Protein AF-A0A847UK80-F1 (afdb_monomer_lite)

Secondary structure (DSSP, 8-state):
-----------------S---S--HHHHHHHHH--TT-EEEEEEEEEES-TTSPPPSEEEEEEEEEETTEEEEEEE-SSSEEEEE---TTS-EEEEEEEE-TT--EEEEEEEEEEEEEESSS---SPBPTTT-PBP--HHHHHHHHH-PPP---

Sequence (154 aa):
MSQKHAGKDLATDRDDPEGSTATEYDSKITMLRAERHDEITIDRVVTVVDPTQKIPDSLHVQQRNSTYFGPKLKLTDGLSDYMITAPGPDSELLLWTAETDADGFRNGWQKLAEVTTSFSDQQPQYDLCPYCGDPLRTLEHERKAAVGQCSDDD

Radius of gyration: 20.88 Å; chains: 1; bounding box: 64×58×44 Å

Foldseek 3Di:
DDDDDDDDDDPPPPPPPDPDLFADVQQVLCQQEDFAQFKKAFPDFPWFPDPVDDDDGIWGFHDWDQDPQGIKTWTDPVPFIKIWDDRDRSFAIWIWTFDADPVRDGPDIDTGTGTGMHTPDDRDPADADPPPRHGDPDPVVVVDSVVDDDPPDD

Structure (mmCIF, N/CA/C/O backbone):
data_AF-A0A847UK80-F1
#
_entry.id   AF-A0A847UK80-F1
#
loop_
_atom_site.group_PDB
_atom_site.id
_atom_site.type_symbol
_atom_site.label_atom_id
_atom_site.label_alt_id
_atom_site.label_comp_id
_atom_site.label_asym_id
_atom_site.label_entity_id
_atom_site.label_seq_id
_atom_site.pdbx_PDB_ins_code
_atom_site.Cartn_x
_atom_site.Cartn_y
_atom_site.Cartn_z
_atom_site.occupancy
_atom_site.B_iso_or_equiv
_atom_site.auth_seq_id
_atom_site.auth_comp_id
_atom_site.auth_asym_id
_atom_site.auth_atom_id
_atom_site.pdbx_PDB_model_num
ATOM 1 N N . MET A 1 1 ? 49.167 -42.057 -23.421 1.00 40.25 1 MET A N 1
ATOM 2 C CA . MET A 1 1 ? 49.004 -41.418 -22.100 1.00 40.25 1 MET A CA 1
ATOM 3 C C . MET A 1 1 ? 47.518 -41.384 -21.795 1.00 40.25 1 MET A C 1
ATOM 5 O O . MET A 1 1 ? 46.773 -40.764 -22.540 1.00 40.25 1 MET A O 1
ATOM 9 N N . SER A 1 2 ? 47.105 -42.176 -20.805 1.00 35.78 2 SER A N 1
ATOM 10 C CA . SER A 1 2 ? 45.715 -42.401 -20.401 1.00 35.78 2 SER A CA 1
ATOM 11 C C . SER A 1 2 ? 45.089 -41.199 -19.699 1.00 35.78 2 SER A C 1
ATOM 13 O O . SER A 1 2 ? 45.747 -40.550 -18.895 1.00 35.78 2 SER A O 1
ATOM 15 N N . GLN A 1 3 ? 43.797 -41.017 -19.994 1.00 39.78 3 GLN A N 1
ATOM 16 C CA . GLN A 1 3 ? 42.691 -40.581 -19.131 1.00 39.78 3 GLN A CA 1
ATOM 17 C C . GLN A 1 3 ? 42.914 -39.396 -18.177 1.00 39.78 3 GLN A C 1
ATOM 19 O O . GLN A 1 3 ? 43.625 -39.495 -17.180 1.00 39.78 3 GLN A O 1
ATOM 24 N N . LYS A 1 4 ? 42.111 -38.340 -18.365 1.00 39.88 4 LYS A N 1
ATOM 25 C CA . LYS A 1 4 ? 4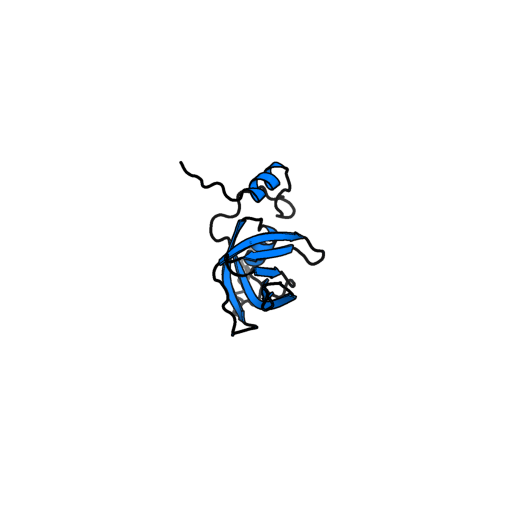1.530 -37.610 -17.232 1.00 39.88 4 LYS A CA 1
ATOM 26 C C . LYS A 1 4 ? 40.018 -37.495 -17.398 1.00 39.88 4 LYS A C 1
ATOM 28 O O . LYS A 1 4 ? 39.506 -37.241 -18.481 1.00 39.88 4 LYS A O 1
ATOM 33 N N . HIS A 1 5 ? 39.371 -37.818 -16.290 1.00 38.03 5 HIS A N 1
ATOM 34 C CA . HIS A 1 5 ? 37.985 -38.197 -16.101 1.00 38.03 5 HIS A CA 1
ATOM 35 C C . HIS A 1 5 ? 36.969 -37.078 -16.337 1.00 38.03 5 HIS A C 1
ATOM 37 O O . HIS A 1 5 ? 37.193 -35.926 -15.980 1.00 38.03 5 HIS A O 1
ATOM 43 N N . ALA A 1 6 ? 35.809 -37.499 -16.841 1.00 40.97 6 ALA A N 1
ATOM 44 C CA . ALA A 1 6 ? 34.525 -36.875 -16.577 1.00 40.97 6 ALA A CA 1
ATOM 45 C C . ALA A 1 6 ? 34.122 -37.061 -15.098 1.00 40.97 6 ALA A C 1
ATOM 47 O O . ALA A 1 6 ? 34.247 -38.158 -14.555 1.00 40.97 6 ALA A O 1
ATOM 48 N N . GLY A 1 7 ? 33.588 -36.005 -14.493 1.00 35.34 7 GLY A N 1
ATOM 49 C CA . GLY A 1 7 ? 32.769 -35.999 -13.274 1.00 35.34 7 GLY A CA 1
ATOM 50 C C . GLY A 1 7 ? 31.939 -34.717 -13.358 1.00 35.34 7 GLY A C 1
ATOM 51 O O . GLY A 1 7 ? 32.519 -33.640 -13.344 1.00 35.34 7 GLY A O 1
ATOM 52 N N . LYS A 1 8 ? 30.686 -34.732 -13.820 1.00 35.88 8 LYS A N 1
ATOM 53 C CA . LYS A 1 8 ? 29.458 -35.250 -13.196 1.00 35.88 8 LYS A CA 1
ATOM 54 C C . LYS A 1 8 ? 29.204 -34.680 -11.795 1.00 35.88 8 LYS A C 1
ATOM 56 O O . LYS A 1 8 ? 29.938 -34.983 -10.865 1.00 35.88 8 LYS A O 1
ATOM 61 N N . ASP A 1 9 ? 28.123 -33.905 -11.746 1.00 41.56 9 ASP A N 1
ATOM 62 C CA . ASP A 1 9 ? 27.167 -33.725 -10.655 1.00 41.56 9 ASP A CA 1
ATOM 63 C C . ASP A 1 9 ? 27.696 -33.214 -9.311 1.00 41.56 9 ASP A C 1
ATOM 65 O O . ASP A 1 9 ? 28.180 -33.970 -8.479 1.00 41.56 9 ASP A O 1
ATOM 69 N N . LEU A 1 10 ? 27.471 -31.920 -9.074 1.00 40.09 10 LEU A N 1
ATOM 70 C CA . LEU A 1 10 ? 27.094 -31.373 -7.767 1.00 40.09 10 LEU A CA 1
ATOM 71 C C . LEU A 1 10 ? 26.268 -30.100 -8.005 1.00 40.09 10 LEU A C 1
ATOM 73 O O . LEU A 1 10 ? 26.667 -28.984 -7.684 1.00 40.09 10 LEU A O 1
ATOM 77 N N . ALA A 1 11 ? 25.099 -30.280 -8.627 1.00 40.94 11 ALA A N 1
ATOM 78 C CA . ALA A 1 11 ? 23.965 -29.431 -8.304 1.00 40.94 11 ALA A CA 1
ATOM 79 C C . ALA A 1 11 ? 23.541 -29.855 -6.897 1.00 40.94 11 ALA A C 1
ATOM 81 O O . ALA A 1 11 ? 22.863 -30.865 -6.719 1.00 40.94 11 ALA A O 1
ATOM 82 N N . THR A 1 12 ? 24.062 -29.165 -5.888 1.00 40.41 12 THR A N 1
ATOM 83 C CA . THR A 1 12 ? 23.566 -29.321 -4.527 1.00 40.41 12 THR A CA 1
ATOM 84 C C . THR A 1 12 ? 22.235 -28.588 -4.480 1.00 40.41 12 THR A C 1
ATOM 86 O O . THR A 1 12 ? 22.191 -27.384 -4.240 1.00 40.41 12 THR A O 1
ATOM 89 N N . ASP A 1 13 ? 21.176 -29.331 -4.790 1.00 42.00 13 ASP A N 1
ATOM 90 C CA . ASP A 1 13 ? 19.817 -29.039 -4.356 1.00 42.00 13 ASP A CA 1
ATOM 91 C C . ASP A 1 13 ? 19.884 -28.912 -2.829 1.00 42.00 13 ASP A C 1
ATOM 93 O O . ASP A 1 13 ? 20.031 -29.899 -2.103 1.00 42.00 13 ASP A O 1
ATOM 97 N N . ARG A 1 14 ? 19.952 -27.674 -2.338 1.00 44.66 14 ARG A N 1
ATOM 98 C CA . ARG A 1 14 ? 19.714 -27.395 -0.927 1.00 44.66 14 ARG A CA 1
ATOM 99 C C . ARG A 1 14 ? 18.213 -27.227 -0.798 1.00 44.66 14 ARG A C 1
ATOM 101 O O . ARG A 1 14 ? 17.701 -26.118 -0.879 1.00 44.66 14 ARG A O 1
ATOM 108 N N . ASP A 1 15 ? 17.542 -28.357 -0.611 1.00 42.25 15 ASP A N 1
ATOM 109 C CA . ASP A 1 15 ? 16.337 -28.403 0.206 1.00 42.25 15 ASP A CA 1
ATOM 110 C C . ASP A 1 15 ? 16.716 -27.808 1.571 1.00 42.25 15 ASP A C 1
ATOM 112 O O . ASP A 1 15 ? 17.313 -28.492 2.404 1.00 42.25 15 ASP A O 1
ATOM 116 N N . ASP A 1 16 ? 16.461 -26.515 1.773 1.00 40.84 16 ASP A N 1
ATOM 117 C CA . ASP A 1 16 ? 16.450 -25.902 3.101 1.00 40.84 16 ASP A CA 1
ATOM 118 C C . ASP A 1 16 ? 15.039 -26.136 3.684 1.00 40.84 16 ASP A C 1
ATOM 120 O O . ASP A 1 16 ? 14.070 -25.545 3.200 1.00 40.84 16 ASP A O 1
ATOM 124 N N . PRO A 1 17 ? 14.866 -26.996 4.707 1.00 52.16 17 PRO A N 1
ATOM 125 C CA . PRO A 1 17 ? 13.588 -27.195 5.363 1.00 52.16 17 PRO A CA 1
ATOM 126 C C . PRO A 1 17 ? 13.547 -26.321 6.619 1.00 52.16 17 PRO A C 1
ATOM 128 O O . PRO A 1 17 ? 13.591 -26.827 7.736 1.00 52.16 17 PRO A O 1
ATOM 131 N N . GLU A 1 18 ? 13.478 -25.004 6.453 1.00 39.50 18 GLU A N 1
ATOM 132 C CA . GLU A 1 18 ? 13.172 -24.073 7.542 1.00 39.50 18 GLU A CA 1
ATOM 133 C C . GLU A 1 18 ? 12.248 -22.990 6.989 1.00 39.50 18 GLU A C 1
ATOM 135 O O . GLU A 1 18 ? 12.563 -22.348 5.990 1.00 39.50 18 GLU A O 1
ATOM 140 N N . GLY A 1 19 ? 11.063 -22.849 7.595 1.00 46.56 19 GLY A N 1
ATOM 141 C CA . GLY A 1 19 ? 10.017 -21.934 7.141 1.00 46.56 19 GLY A CA 1
ATOM 142 C C . GLY A 1 19 ? 10.589 -20.548 6.870 1.00 46.56 19 GLY A C 1
ATOM 143 O O . GLY A 1 19 ? 11.096 -19.897 7.784 1.00 46.56 19 GLY A O 1
ATOM 144 N N . SER A 1 20 ? 10.550 -20.129 5.604 1.00 38.97 20 SER A N 1
ATOM 145 C CA . SER A 1 20 ? 11.223 -18.918 5.164 1.00 38.97 20 SER A CA 1
ATOM 146 C C . SER A 1 20 ? 10.585 -17.702 5.831 1.00 38.97 20 SER A C 1
ATOM 148 O O . SER A 1 20 ? 9.510 -17.254 5.447 1.00 38.97 20 SER A O 1
ATOM 150 N N . THR A 1 21 ? 11.281 -17.127 6.806 1.00 45.72 21 THR A N 1
ATOM 151 C CA . THR A 1 21 ? 11.086 -15.735 7.234 1.00 45.72 21 THR A CA 1
ATOM 152 C C . THR A 1 21 ? 11.696 -14.748 6.231 1.00 45.72 21 THR A C 1
ATOM 154 O O . THR A 1 21 ? 11.737 -13.547 6.485 1.00 45.72 21 THR A O 1
ATOM 157 N N . ALA A 1 22 ? 12.203 -15.244 5.095 1.00 50.59 22 ALA A N 1
ATOM 158 C CA . ALA A 1 22 ? 12.663 -14.419 3.995 1.00 50.59 22 ALA A CA 1
ATOM 159 C C . ALA A 1 22 ? 11.468 -13.654 3.431 1.00 50.59 22 ALA A C 1
ATOM 161 O O . ALA A 1 22 ? 10.499 -14.268 2.990 1.00 50.59 22 ALA A O 1
ATOM 162 N N . THR A 1 23 ? 11.558 -12.325 3.454 1.00 56.09 23 THR A N 1
ATOM 163 C CA . THR A 1 23 ? 10.537 -11.468 2.868 1.00 56.09 23 THR A CA 1
ATOM 164 C C . THR A 1 23 ? 10.222 -11.905 1.446 1.00 56.09 23 THR A C 1
ATOM 166 O O . THR A 1 23 ? 11.136 -12.002 0.620 1.00 56.09 23 THR A O 1
ATOM 169 N N . GLU A 1 24 ? 8.944 -12.091 1.139 1.00 61.19 24 GLU A N 1
ATOM 170 C CA . GLU A 1 24 ? 8.510 -12.351 -0.227 1.00 61.19 24 GLU A CA 1
ATOM 171 C C . GLU A 1 24 ? 8.860 -11.141 -1.110 1.00 61.19 24 GLU A C 1
ATOM 173 O O . GLU A 1 24 ? 8.323 -10.038 -0.972 1.00 61.19 24 GLU A O 1
ATOM 178 N N . TYR A 1 25 ? 9.825 -11.339 -2.013 1.00 61.91 25 TYR A N 1
ATOM 179 C CA . TYR A 1 25 ? 10.341 -10.308 -2.920 1.00 61.91 25 TYR A CA 1
ATOM 180 C C . TYR A 1 25 ? 9.216 -9.615 -3.708 1.00 61.91 25 TYR A C 1
ATOM 182 O O . TYR A 1 25 ? 9.269 -8.403 -3.936 1.00 61.91 25 TYR A O 1
ATOM 190 N N . ASP A 1 26 ? 8.158 -10.365 -4.018 1.00 68.19 26 ASP A N 1
ATOM 191 C CA . ASP A 1 26 ? 6.967 -9.897 -4.724 1.00 68.19 26 ASP A CA 1
ATOM 192 C C . ASP A 1 26 ? 6.195 -8.825 -3.937 1.00 68.19 26 ASP A C 1
ATOM 194 O O . ASP A 1 26 ? 5.755 -7.835 -4.521 1.00 68.19 26 ASP A O 1
ATOM 198 N N . SER A 1 27 ? 6.155 -8.911 -2.603 1.00 76.00 27 SER A N 1
ATOM 199 C CA . SER A 1 27 ? 5.530 -7.870 -1.772 1.00 76.00 27 SER A CA 1
ATOM 200 C C . SER A 1 27 ? 6.289 -6.550 -1.844 1.00 76.00 27 SER A C 1
ATOM 202 O O . SER A 1 27 ? 5.708 -5.470 -1.974 1.00 76.00 27 SER A O 1
ATOM 204 N N . LYS A 1 28 ? 7.623 -6.605 -1.827 1.00 79.25 28 LYS A N 1
ATOM 205 C CA . LYS A 1 28 ? 8.449 -5.396 -1.955 1.00 79.25 28 LYS A CA 1
ATOM 206 C C . LYS A 1 28 ? 8.380 -4.803 -3.363 1.00 79.25 28 LYS A C 1
ATOM 208 O O . LYS A 1 28 ? 8.495 -3.583 -3.496 1.00 79.25 28 LYS A O 1
ATOM 213 N N . ILE A 1 29 ? 8.132 -5.613 -4.395 1.00 78.50 29 ILE A N 1
ATOM 214 C CA . ILE A 1 29 ? 7.841 -5.114 -5.746 1.00 78.50 29 ILE A CA 1
ATOM 215 C C . ILE A 1 29 ? 6.576 -4.251 -5.753 1.00 78.50 29 ILE A C 1
ATOM 217 O O . ILE A 1 29 ? 6.595 -3.188 -6.380 1.00 78.50 29 ILE A O 1
ATOM 221 N N . THR A 1 30 ? 5.526 -4.636 -5.025 1.00 81.75 30 THR A N 1
ATOM 222 C CA . THR A 1 30 ? 4.293 -3.839 -4.900 1.00 81.75 30 THR A CA 1
ATOM 223 C C . THR A 1 30 ? 4.606 -2.420 -4.417 1.00 81.75 30 THR A C 1
ATOM 225 O O . THR A 1 30 ? 4.196 -1.441 -5.034 1.00 81.75 30 THR A O 1
ATOM 228 N N . MET A 1 31 ? 5.470 -2.271 -3.409 1.00 83.94 31 MET A N 1
ATOM 229 C CA . MET A 1 31 ? 5.916 -0.954 -2.921 1.00 83.94 31 MET A CA 1
ATOM 230 C C . MET A 1 31 ? 6.706 -0.125 -3.947 1.00 83.94 31 MET A C 1
ATOM 232 O O . MET A 1 31 ? 6.674 1.113 -3.918 1.00 83.94 31 MET A O 1
ATOM 236 N N . LEU A 1 32 ? 7.459 -0.785 -4.827 1.00 77.75 32 LEU A N 1
ATOM 237 C CA . LEU A 1 32 ? 8.260 -0.122 -5.857 1.00 77.75 32 LEU A CA 1
ATOM 238 C C . LEU A 1 32 ? 7.404 0.343 -7.037 1.00 77.75 32 LEU A C 1
ATOM 240 O O . LEU A 1 32 ? 7.657 1.425 -7.566 1.00 77.75 32 LEU A O 1
ATOM 244 N N . ARG A 1 33 ? 6.400 -0.448 -7.423 1.00 79.38 33 ARG A N 1
ATOM 245 C CA . ARG A 1 33 ? 5.644 -0.254 -8.667 1.00 79.38 33 ARG A CA 1
ATOM 246 C C . ARG A 1 33 ? 4.269 0.374 -8.489 1.00 79.38 33 ARG A C 1
ATOM 248 O O . ARG A 1 33 ? 3.732 0.857 -9.477 1.00 79.38 33 ARG A O 1
ATOM 255 N N . ALA A 1 34 ? 3.707 0.367 -7.284 1.00 84.00 34 ALA A N 1
ATOM 256 C CA . ALA A 1 34 ? 2.354 0.862 -7.074 1.00 84.00 34 ALA A CA 1
ATOM 257 C C . ALA A 1 34 ? 2.232 2.356 -7.390 1.00 84.00 34 ALA A C 1
ATOM 259 O O . ALA A 1 34 ? 3.024 3.173 -6.909 1.00 84.00 34 ALA A O 1
ATOM 260 N N . GLU A 1 35 ? 1.214 2.718 -8.153 1.00 81.69 35 GLU A N 1
ATOM 261 C CA . GLU A 1 35 ? 0.823 4.092 -8.440 1.00 81.69 35 GLU A CA 1
ATOM 262 C C . GLU A 1 35 ? -0.602 4.354 -7.956 1.00 81.69 35 GLU A C 1
ATOM 264 O O . GLU A 1 35 ? -1.284 3.492 -7.407 1.00 81.69 35 GLU A O 1
ATOM 269 N N . ARG A 1 36 ? -1.037 5.608 -8.072 1.00 82.25 36 ARG A N 1
ATOM 270 C CA . ARG A 1 36 ? -2.383 6.004 -7.661 1.00 82.25 36 ARG A CA 1
ATOM 271 C C . ARG A 1 36 ? -3.440 5.192 -8.423 1.00 82.25 36 ARG A C 1
ATOM 273 O O . ARG A 1 36 ? -3.317 5.002 -9.625 1.00 82.25 36 ARG A O 1
ATOM 280 N N . HIS A 1 37 ? -4.506 4.828 -7.711 1.00 81.94 37 HIS A N 1
ATOM 281 C CA . HIS A 1 37 ? -5.653 4.030 -8.155 1.00 81.94 37 HIS A CA 1
ATOM 282 C C . HIS A 1 37 ? -5.406 2.529 -8.291 1.00 81.94 37 HIS A C 1
ATOM 284 O O . HIS A 1 37 ? -6.388 1.799 -8.400 1.00 81.94 37 HIS A O 1
ATOM 290 N N . ASP A 1 38 ? -4.162 2.059 -8.176 1.00 85.62 38 ASP A N 1
ATOM 291 C CA . ASP A 1 38 ? -3.903 0.625 -8.089 1.00 85.62 38 ASP A CA 1
ATOM 292 C C . ASP A 1 38 ? -4.606 0.025 -6.875 1.00 85.62 38 ASP A C 1
ATOM 294 O O . ASP A 1 38 ? -4.638 0.621 -5.791 1.00 85.62 38 ASP A O 1
ATOM 298 N N . GLU A 1 39 ? -5.135 -1.176 -7.056 1.00 89.06 39 GLU A N 1
ATOM 299 C CA . GLU A 1 39 ? -5.638 -1.990 -5.964 1.00 89.06 39 GLU A CA 1
ATOM 300 C C . GLU A 1 39 ? -4.562 -2.981 -5.512 1.00 89.06 39 GLU A C 1
ATOM 302 O O . GLU A 1 39 ? -3.951 -3.705 -6.305 1.00 89.06 39 GLU A O 1
ATOM 307 N N . ILE A 1 40 ? -4.328 -2.986 -4.205 1.00 90.88 40 ILE A N 1
ATOM 308 C CA . ILE A 1 40 ? -3.384 -3.851 -3.515 1.00 90.88 40 ILE A CA 1
ATOM 309 C C . ILE A 1 40 ? -4.177 -4.804 -2.629 1.00 90.88 40 ILE A C 1
ATOM 311 O O . ILE A 1 40 ? -4.980 -4.368 -1.804 1.00 90.88 40 ILE A O 1
ATOM 315 N N . THR A 1 41 ? -3.902 -6.093 -2.767 1.00 92.12 41 THR A N 1
ATOM 316 C CA . THR A 1 41 ? -4.470 -7.162 -1.944 1.00 92.12 41 THR A CA 1
ATOM 317 C C . THR A 1 41 ? -3.501 -7.511 -0.823 1.00 92.12 41 THR A C 1
ATOM 319 O O . THR A 1 41 ? -2.285 -7.543 -1.027 1.00 92.12 41 THR A O 1
ATOM 322 N N . ILE A 1 42 ? -4.027 -7.760 0.374 1.00 92.12 42 ILE A N 1
ATOM 323 C CA . ILE A 1 42 ? -3.271 -8.296 1.505 1.00 92.12 42 ILE A CA 1
ATOM 324 C C . ILE A 1 42 ? -3.312 -9.826 1.421 1.00 92.12 42 ILE A C 1
ATOM 326 O O . ILE A 1 42 ? -4.320 -10.441 1.760 1.00 92.12 42 ILE A O 1
ATOM 330 N N . ASP A 1 43 ? -2.220 -10.453 0.980 1.00 89.62 43 ASP A N 1
ATOM 331 C CA . ASP A 1 43 ? -2.201 -11.905 0.733 1.00 89.62 43 ASP A CA 1
ATOM 332 C C . ASP A 1 43 ? -2.082 -12.706 2.035 1.00 89.62 43 ASP A C 1
ATOM 334 O O . ASP A 1 43 ? -2.743 -13.728 2.235 1.00 89.62 43 ASP A O 1
ATOM 338 N N . ARG A 1 44 ? -1.206 -12.249 2.937 1.00 89.31 44 ARG A N 1
ATOM 339 C CA . ARG A 1 44 ? -0.956 -12.890 4.230 1.00 89.31 44 ARG A CA 1
ATOM 340 C C . ARG A 1 44 ? -0.681 -11.849 5.299 1.00 89.31 44 ARG A C 1
ATOM 342 O O . ARG A 1 44 ? 0.139 -10.949 5.134 1.00 89.31 44 ARG A O 1
ATOM 349 N N . VAL A 1 45 ? -1.296 -12.051 6.459 1.00 91.50 45 VAL A N 1
ATOM 350 C CA . VAL A 1 45 ? -0.935 -11.351 7.693 1.00 91.50 45 VAL A CA 1
ATOM 351 C C . VAL A 1 45 ? 0.115 -12.179 8.427 1.00 91.50 45 VAL A C 1
ATOM 353 O O . VAL A 1 45 ? -0.161 -13.291 8.871 1.00 91.50 45 VAL A O 1
ATOM 356 N N . VAL A 1 46 ? 1.327 -11.643 8.530 1.00 89.00 46 VAL A N 1
ATOM 357 C CA . VAL A 1 46 ? 2.484 -12.300 9.158 1.00 89.00 46 VAL A CA 1
ATOM 358 C C . VAL A 1 46 ? 2.393 -12.168 10.672 1.00 89.00 46 VAL A C 1
ATOM 360 O O . VAL A 1 46 ? 2.446 -13.162 11.392 1.00 89.00 46 VAL A O 1
ATOM 363 N N . THR A 1 47 ? 2.194 -10.937 11.146 1.00 90.25 47 THR A N 1
ATOM 364 C CA . THR A 1 47 ? 2.057 -10.626 12.571 1.00 90.25 47 THR A CA 1
ATOM 365 C C . THR A 1 47 ? 0.974 -9.576 12.765 1.00 90.25 47 THR A C 1
ATOM 367 O O . THR A 1 47 ? 1.014 -8.515 12.145 1.00 90.25 47 THR A O 1
ATOM 370 N N . VAL A 1 48 ? 0.033 -9.833 13.672 1.00 91.56 48 VAL A N 1
ATOM 371 C CA . VAL A 1 48 ? -0.950 -8.835 14.115 1.00 91.56 48 VAL A CA 1
ATOM 372 C C . VAL A 1 48 ? -0.388 -8.097 15.325 1.00 91.56 48 VAL A C 1
ATOM 374 O O . VAL A 1 48 ? 0.015 -8.730 16.300 1.00 91.56 48 VAL A O 1
ATOM 377 N N . VAL A 1 49 ? -0.360 -6.765 15.269 1.00 90.44 49 VAL A N 1
ATOM 378 C CA . VAL A 1 49 ? 0.101 -5.919 16.382 1.00 90.44 49 VAL A CA 1
ATOM 379 C C . VAL A 1 49 ? -1.080 -5.443 17.219 1.00 90.44 49 VAL A C 1
ATOM 381 O O . VAL A 1 49 ? -1.025 -5.518 18.445 1.00 90.44 49 VAL A O 1
ATOM 384 N N . ASP A 1 50 ? -2.155 -5.004 16.564 1.00 83.38 50 ASP A N 1
ATOM 385 C CA . ASP A 1 50 ? -3.412 -4.642 17.219 1.00 83.38 50 ASP A CA 1
ATOM 386 C C . ASP A 1 50 ? -4.528 -5.612 16.790 1.00 83.38 50 ASP A C 1
ATOM 388 O O . ASP A 1 50 ? -5.055 -5.489 15.685 1.00 83.38 50 ASP A O 1
ATOM 392 N N . PRO A 1 51 ? -4.907 -6.585 17.640 1.00 81.44 51 PRO A N 1
ATOM 393 C CA . PRO A 1 51 ? -5.930 -7.572 17.304 1.00 81.44 51 PRO A CA 1
ATOM 394 C C . PRO A 1 51 ? -7.358 -7.019 17.363 1.00 81.44 51 PRO A C 1
ATOM 396 O O . PRO A 1 51 ? -8.297 -7.727 17.002 1.00 81.44 51 PRO A O 1
ATOM 399 N N . THR A 1 52 ? -7.552 -5.795 17.860 1.00 83.88 52 THR A N 1
ATOM 400 C CA . THR A 1 52 ? -8.886 -5.190 17.985 1.00 83.88 52 THR A CA 1
ATOM 401 C C . THR A 1 52 ? -9.354 -4.532 16.692 1.00 83.88 52 THR A C 1
ATOM 403 O O . THR A 1 52 ? -10.553 -4.323 16.504 1.00 83.88 52 THR A O 1
ATOM 406 N N . GLN A 1 53 ? -8.422 -4.241 15.786 1.00 84.50 53 GLN A N 1
ATOM 407 C CA . GLN A 1 53 ? -8.691 -3.589 14.516 1.00 84.50 53 GLN A CA 1
ATOM 408 C C . GLN A 1 53 ? -8.720 -4.602 13.374 1.00 84.50 53 GLN A C 1
ATOM 410 O O . GLN A 1 53 ? -7.876 -5.493 13.272 1.00 84.50 53 GLN A O 1
ATOM 415 N N . LYS A 1 54 ? -9.712 -4.459 12.491 1.00 88.31 54 LYS A N 1
ATOM 416 C CA . LYS A 1 54 ? -9.848 -5.320 11.318 1.00 88.31 54 LYS A CA 1
ATOM 417 C C . LYS A 1 54 ? -8.799 -4.935 10.273 1.00 88.31 54 LYS A C 1
ATOM 419 O O . LYS A 1 54 ? -8.693 -3.769 9.899 1.00 88.31 54 LYS A O 1
ATOM 424 N N . ILE A 1 55 ? -8.075 -5.932 9.775 1.00 92.19 55 ILE A N 1
ATOM 425 C CA . ILE A 1 55 ? -7.197 -5.789 8.613 1.00 92.19 55 ILE A CA 1
ATOM 426 C C . ILE A 1 55 ? -8.064 -5.959 7.354 1.00 92.19 55 ILE A C 1
ATOM 428 O O . ILE A 1 55 ? -8.788 -6.955 7.270 1.00 92.19 55 ILE A O 1
ATOM 432 N N . PRO A 1 56 ? -8.070 -4.989 6.428 1.00 92.00 56 PRO A N 1
ATOM 433 C CA . PRO A 1 56 ? -8.798 -5.105 5.169 1.00 92.00 56 PRO A CA 1
ATOM 434 C C . PRO A 1 56 ? -8.096 -6.080 4.217 1.00 92.00 56 PRO A C 1
ATOM 436 O O . PRO A 1 56 ? -6.873 -6.195 4.240 1.00 92.00 56 PRO A O 1
ATOM 439 N N . ASP A 1 57 ? -8.878 -6.754 3.374 1.00 91.50 57 ASP A N 1
ATOM 440 C CA . ASP A 1 57 ? -8.360 -7.724 2.400 1.00 91.50 57 ASP A CA 1
ATOM 441 C C . ASP A 1 57 ? -7.807 -7.032 1.139 1.00 91.50 57 ASP A C 1
ATOM 443 O O . ASP A 1 57 ? -6.839 -7.510 0.554 1.00 91.50 57 ASP A O 1
ATOM 447 N N . SER A 1 58 ? -8.371 -5.883 0.743 1.00 92.00 58 SER A N 1
ATOM 448 C CA . SER A 1 58 ? -7.865 -5.055 -0.358 1.00 92.00 58 SER A CA 1
ATOM 449 C C . SER A 1 58 ? -7.938 -3.558 -0.053 1.00 92.00 58 SER A C 1
ATOM 451 O O . SER A 1 58 ? -8.697 -3.104 0.810 1.00 92.00 58 SER A O 1
ATOM 453 N N . LEU A 1 59 ? -7.075 -2.793 -0.719 1.00 93.62 59 LEU A N 1
ATOM 454 C CA . LEU A 1 59 ? -6.860 -1.367 -0.502 1.00 93.62 59 LEU A CA 1
ATOM 455 C C . LEU A 1 59 ? -6.499 -0.667 -1.814 1.00 93.62 59 LEU A C 1
ATOM 457 O O . LEU A 1 59 ? -5.657 -1.149 -2.565 1.00 93.62 59 LEU A O 1
ATOM 461 N N . HIS A 1 60 ? -7.031 0.533 -2.042 1.00 91.38 60 HIS A N 1
ATOM 462 C CA . HIS A 1 60 ? -6.654 1.367 -3.185 1.00 91.38 60 HIS A CA 1
ATOM 463 C C . HIS A 1 60 ? -5.578 2.385 -2.826 1.00 91.38 60 HIS A C 1
ATOM 465 O O . HIS A 1 60 ? -5.683 3.098 -1.825 1.00 91.38 60 HIS A O 1
ATOM 471 N N . VAL A 1 61 ? -4.571 2.528 -3.681 1.00 90.56 61 VAL A N 1
ATOM 472 C CA . VAL A 1 61 ? -3.491 3.501 -3.510 1.00 90.56 61 VAL A CA 1
ATOM 473 C C . VAL A 1 61 ? -4.003 4.912 -3.797 1.00 90.56 61 VAL A C 1
ATOM 475 O O . VAL A 1 61 ? -4.344 5.267 -4.923 1.00 90.56 61 VAL A O 1
ATOM 478 N N . GLN A 1 62 ? -3.987 5.779 -2.788 1.00 89.44 62 GLN A N 1
ATOM 479 C CA . GLN A 1 62 ? -4.261 7.208 -2.966 1.00 89.44 62 GLN A CA 1
ATOM 480 C C . GLN A 1 62 ? -3.010 7.975 -3.418 1.00 89.44 62 GLN A C 1
ATOM 482 O O . GLN A 1 62 ? -3.073 8.942 -4.188 1.00 89.44 62 GLN A O 1
ATOM 487 N N . GLN A 1 63 ? -1.850 7.599 -2.873 1.00 87.81 63 GLN A N 1
ATOM 488 C CA . GLN A 1 63 ? -0.609 8.337 -3.082 1.00 87.81 63 GLN A CA 1
ATOM 489 C C . GLN A 1 63 ? 0.625 7.477 -2.802 1.00 87.81 63 GLN A C 1
ATOM 491 O O . GLN A 1 63 ? 0.747 6.899 -1.723 1.00 87.81 63 GLN A O 1
ATOM 496 N N . ARG A 1 64 ? 1.604 7.525 -3.711 1.00 86.94 64 ARG A N 1
ATOM 497 C CA . ARG A 1 64 ? 2.976 7.067 -3.469 1.00 86.94 64 ARG A CA 1
ATOM 498 C C . ARG A 1 64 ? 3.885 8.248 -3.144 1.00 86.94 64 ARG A C 1
ATO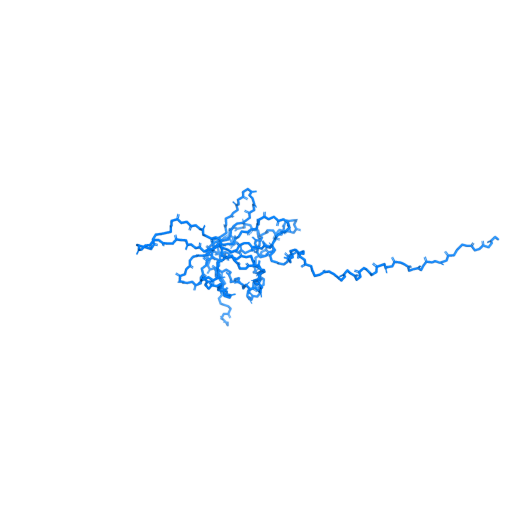M 500 O O . ARG A 1 64 ? 3.976 9.209 -3.903 1.00 86.94 64 ARG A O 1
ATOM 507 N N . ASN A 1 65 ? 4.588 8.159 -2.020 1.00 85.81 65 ASN A N 1
ATOM 508 C CA . ASN A 1 65 ? 5.585 9.136 -1.595 1.00 85.81 65 ASN A CA 1
ATOM 509 C C . ASN A 1 65 ? 6.967 8.486 -1.552 1.00 85.81 65 ASN A C 1
ATOM 511 O O . ASN A 1 65 ? 7.207 7.577 -0.759 1.00 85.81 65 ASN A O 1
ATOM 515 N N . SER A 1 66 ? 7.896 8.985 -2.362 1.00 80.81 66 SER A N 1
ATOM 516 C CA . SER A 1 66 ? 9.305 8.593 -2.287 1.00 80.81 66 SER A CA 1
ATOM 517 C C . SER A 1 66 ? 9.971 9.301 -1.104 1.00 80.81 66 SER A C 1
ATOM 519 O O . SER A 1 66 ? 9.994 10.530 -1.052 1.00 80.81 66 SER A O 1
ATOM 521 N N . THR A 1 67 ? 10.510 8.545 -0.148 1.00 79.31 67 THR A N 1
ATOM 522 C CA . THR A 1 67 ? 11.261 9.091 0.996 1.00 79.31 67 THR A CA 1
ATOM 523 C C . THR A 1 67 ? 12.692 8.560 1.016 1.00 79.31 67 THR A C 1
ATOM 525 O O . THR A 1 67 ? 12.998 7.593 0.324 1.00 79.31 67 THR A O 1
ATOM 528 N N . TYR A 1 68 ? 13.568 9.161 1.831 1.00 76.88 68 TYR A N 1
ATOM 529 C CA . TYR A 1 68 ? 14.952 8.688 2.000 1.00 76.88 68 TYR A CA 1
ATOM 530 C C . TYR A 1 68 ? 15.033 7.207 2.417 1.00 76.88 68 TYR A C 1
ATOM 532 O O . TYR A 1 68 ? 15.953 6.502 2.024 1.00 76.88 68 TYR A O 1
ATOM 540 N N . PHE A 1 69 ? 14.042 6.726 3.171 1.00 73.12 69 PHE A N 1
ATOM 541 C CA . PHE A 1 69 ? 13.973 5.351 3.673 1.00 73.12 69 PHE A CA 1
ATOM 542 C C . PHE A 1 69 ? 13.243 4.387 2.725 1.00 73.12 69 PHE A C 1
ATOM 544 O O . PHE A 1 69 ? 12.983 3.249 3.096 1.00 73.12 69 PHE A O 1
ATOM 551 N N . GLY A 1 70 ? 12.885 4.840 1.520 1.00 76.62 70 GLY A N 1
ATOM 552 C CA . GLY A 1 70 ? 12.108 4.075 0.548 1.00 76.62 70 GLY A CA 1
ATOM 553 C C . GLY A 1 70 ? 10.700 4.637 0.310 1.00 76.62 70 GLY A C 1
ATOM 554 O O . GLY A 1 70 ? 10.323 5.679 0.868 1.00 76.62 70 GLY A O 1
ATOM 555 N N . PRO A 1 71 ? 9.923 3.989 -0.572 1.00 84.31 71 PRO A N 1
ATOM 556 C CA . PRO A 1 71 ? 8.560 4.398 -0.878 1.00 84.31 71 PRO A CA 1
ATOM 557 C C . PRO A 1 71 ? 7.623 4.177 0.316 1.00 84.31 71 PRO A C 1
ATOM 559 O O . PRO A 1 71 ? 7.770 3.235 1.095 1.00 84.31 71 PRO A O 1
ATOM 562 N N . LYS A 1 72 ? 6.636 5.062 0.440 1.00 91.56 72 LYS A N 1
ATOM 563 C CA . LYS A 1 72 ? 5.487 4.930 1.339 1.00 91.56 72 LYS A CA 1
ATOM 564 C C . LYS A 1 72 ? 4.220 5.023 0.508 1.00 91.56 72 LYS A C 1
ATOM 566 O O . LYS A 1 72 ? 4.096 5.957 -0.289 1.00 91.56 72 LYS A O 1
ATOM 571 N N . LEU A 1 73 ? 3.291 4.102 0.718 1.00 92.50 73 LEU A N 1
ATOM 572 C CA . LEU A 1 73 ? 1.992 4.117 0.057 1.00 92.50 73 LEU A CA 1
ATOM 573 C C . LEU A 1 73 ? 0.942 4.563 1.063 1.00 92.50 73 LEU A C 1
ATOM 575 O O . LEU A 1 73 ? 0.877 4.018 2.161 1.00 92.50 73 LEU A O 1
ATOM 579 N N . LYS A 1 74 ? 0.144 5.565 0.702 1.00 93.62 74 LYS A N 1
ATOM 580 C CA . LYS A 1 74 ? -1.112 5.877 1.387 1.00 93.62 74 LYS A CA 1
ATOM 581 C C . LYS A 1 74 ? -2.232 5.182 0.640 1.00 93.62 74 LYS A C 1
ATOM 583 O O . LYS A 1 74 ? -2.297 5.311 -0.586 1.00 93.62 74 LYS A O 1
ATOM 588 N N . LEU A 1 75 ? -3.091 4.488 1.369 1.00 94.69 75 LEU A N 1
ATOM 589 C CA . LEU A 1 75 ? -4.161 3.682 0.806 1.00 94.69 75 LEU A CA 1
ATOM 590 C C . LEU A 1 75 ? -5.488 3.927 1.518 1.00 94.69 75 LEU A C 1
ATOM 592 O O . LEU A 1 75 ? -5.524 4.551 2.577 1.00 94.69 75 LEU A O 1
ATOM 596 N N . THR A 1 76 ? -6.569 3.418 0.940 1.00 93.44 76 THR A N 1
ATOM 597 C CA . THR A 1 76 ? -7.903 3.444 1.539 1.00 93.44 76 THR A CA 1
ATOM 598 C C . THR A 1 76 ? -8.753 2.276 1.080 1.00 93.44 76 THR A C 1
ATOM 600 O O . THR A 1 76 ? -8.608 1.807 -0.046 1.00 93.44 76 THR A O 1
ATOM 603 N N . ASP A 1 77 ? -9.662 1.847 1.944 1.00 91.69 77 ASP A N 1
ATOM 604 C CA . ASP A 1 77 ? -10.776 0.949 1.622 1.00 91.69 77 ASP A CA 1
ATOM 605 C C . ASP A 1 77 ? -12.075 1.728 1.302 1.00 91.69 77 ASP A C 1
ATOM 607 O O . ASP A 1 77 ? -13.154 1.149 1.209 1.00 91.69 77 ASP A O 1
ATOM 611 N N . GLY A 1 78 ? -11.992 3.059 1.175 1.00 87.50 78 GLY A N 1
ATOM 612 C CA . GLY A 1 78 ? -13.127 3.968 0.994 1.00 87.50 78 GLY A CA 1
ATOM 613 C C . GLY A 1 78 ? -13.752 4.477 2.299 1.00 87.50 78 GLY A C 1
ATOM 614 O O . GLY A 1 78 ? -14.522 5.437 2.257 1.00 87.50 78 GLY A O 1
ATOM 615 N N . LEU A 1 79 ? -13.412 3.885 3.447 1.00 86.69 79 LEU A N 1
ATOM 616 C CA . LEU A 1 79 ? -13.924 4.274 4.766 1.00 86.69 79 LEU A CA 1
ATOM 617 C C . LEU A 1 79 ? -12.820 4.810 5.679 1.00 86.69 79 LEU A C 1
ATOM 619 O O . LEU A 1 79 ? -13.035 5.784 6.399 1.00 86.69 79 LEU A O 1
ATOM 623 N N . SER A 1 80 ? -11.652 4.176 5.645 1.00 89.88 80 SER A N 1
ATOM 624 C CA . SER A 1 80 ? -10.508 4.461 6.503 1.00 89.88 80 SER A CA 1
ATOM 625 C C . SER A 1 80 ? -9.244 4.708 5.682 1.00 89.88 80 SER A C 1
ATOM 627 O O . SER A 1 80 ? -9.106 4.281 4.531 1.00 89.88 80 SER A O 1
ATOM 629 N N . ASP A 1 81 ? -8.306 5.422 6.300 1.00 92.69 81 ASP A N 1
ATOM 630 C CA . ASP A 1 81 ? -6.988 5.701 5.741 1.00 92.69 81 ASP A CA 1
ATOM 631 C C . ASP A 1 81 ? -5.968 4.692 6.276 1.00 92.69 81 ASP A C 1
ATOM 633 O O . ASP A 1 81 ? -5.822 4.496 7.486 1.00 92.69 81 ASP A O 1
ATOM 637 N N . TYR A 1 82 ? -5.186 4.131 5.361 1.00 95.00 82 TYR A N 1
ATOM 638 C CA . TYR A 1 82 ? -4.124 3.178 5.647 1.00 95.00 82 TYR A CA 1
ATOM 639 C C . TYR A 1 82 ? -2.792 3.667 5.081 1.00 95.00 82 TYR A C 1
ATOM 641 O O . TYR A 1 82 ? -2.722 4.516 4.186 1.00 95.00 82 TYR A O 1
ATOM 649 N N . MET A 1 83 ? -1.701 3.122 5.603 1.00 94.94 83 MET A N 1
ATOM 650 C CA . MET A 1 83 ? -0.370 3.339 5.053 1.00 94.94 83 MET A CA 1
ATOM 651 C C . MET A 1 83 ? 0.411 2.032 5.050 1.00 94.94 83 MET A C 1
ATOM 653 O O . MET A 1 83 ? 0.340 1.267 6.005 1.00 94.94 83 MET A O 1
ATOM 657 N N . ILE A 1 84 ? 1.195 1.805 3.998 1.00 94.12 84 ILE A N 1
ATOM 658 C CA . ILE A 1 84 ? 2.163 0.711 3.936 1.00 94.12 84 ILE A CA 1
ATOM 659 C C . ILE A 1 84 ? 3.573 1.288 3.821 1.00 94.12 84 ILE A C 1
ATOM 661 O O . ILE A 1 84 ? 3.830 2.246 3.080 1.00 94.12 84 ILE A O 1
ATOM 665 N N . THR A 1 85 ? 4.499 0.707 4.582 1.00 92.75 85 THR A N 1
ATOM 666 C CA . THR A 1 85 ? 5.926 1.054 4.555 1.00 92.75 85 THR A CA 1
ATOM 667 C C . THR A 1 85 ? 6.790 -0.199 4.522 1.00 92.75 85 THR A C 1
ATOM 669 O O . THR A 1 85 ? 6.474 -1.164 5.213 1.00 92.75 85 THR A O 1
ATOM 672 N N . ALA A 1 86 ? 7.925 -0.146 3.825 1.00 89.69 86 ALA A N 1
ATOM 673 C CA . ALA A 1 86 ? 8.943 -1.195 3.869 1.00 89.69 86 ALA A CA 1
ATOM 674 C C . ALA A 1 86 ? 10.020 -0.849 4.926 1.00 89.69 86 ALA A C 1
ATOM 676 O O . ALA A 1 86 ? 10.770 0.106 4.720 1.00 89.69 86 ALA A O 1
ATOM 677 N N . PRO A 1 87 ? 10.104 -1.566 6.063 1.00 82.88 87 PRO A N 1
ATOM 678 C CA . PRO A 1 87 ? 11.015 -1.225 7.165 1.00 82.88 87 PRO A CA 1
ATOM 679 C C . PRO A 1 87 ? 12.471 -1.684 6.965 1.00 82.88 87 PRO A C 1
ATOM 681 O O . PRO A 1 87 ? 13.352 -1.192 7.667 1.00 82.88 87 PRO A O 1
ATOM 684 N N . GLY A 1 88 ? 12.744 -2.613 6.042 1.00 80.81 88 GLY A N 1
ATOM 685 C CA . GLY A 1 88 ? 14.086 -3.158 5.811 1.00 80.81 88 GLY A CA 1
ATOM 686 C C . GLY A 1 88 ? 14.080 -4.497 5.060 1.00 80.81 88 GLY A C 1
ATOM 687 O O . GLY A 1 88 ? 13.020 -4.950 4.628 1.00 80.81 88 GLY A O 1
ATOM 688 N N . PRO A 1 89 ? 15.247 -5.135 4.857 1.00 78.75 89 PRO A N 1
ATOM 689 C CA . PRO A 1 89 ? 15.354 -6.424 4.169 1.00 78.75 89 PRO A CA 1
ATOM 690 C C . PRO A 1 89 ? 14.812 -7.602 4.992 1.00 78.75 89 PRO A C 1
ATOM 692 O O . PRO A 1 89 ? 14.217 -8.489 4.396 1.00 78.75 89 PRO A O 1
ATOM 695 N N . ASP A 1 90 ? 14.942 -7.561 6.321 1.00 81.19 90 ASP A N 1
ATOM 696 C CA . ASP A 1 90 ? 14.643 -8.685 7.227 1.00 81.19 90 ASP A CA 1
ATOM 697 C C . ASP A 1 90 ? 13.196 -8.701 7.754 1.00 81.19 90 ASP A C 1
ATOM 699 O O . ASP A 1 90 ? 12.875 -9.410 8.706 1.00 81.19 90 ASP A O 1
ATOM 703 N N . SER A 1 91 ? 12.322 -7.861 7.203 1.00 80.19 91 SER A N 1
ATOM 704 C CA . SER A 1 91 ? 10.913 -7.799 7.593 1.00 80.19 91 SER A CA 1
ATOM 705 C C . SER A 1 91 ? 10.034 -7.571 6.376 1.00 80.19 91 SER A C 1
ATOM 707 O O . SER A 1 91 ? 10.460 -6.994 5.362 1.00 80.19 91 SER A O 1
ATOM 709 N N . GLU A 1 92 ? 8.802 -8.030 6.507 1.00 90.06 92 GLU A N 1
ATOM 710 C CA . GLU A 1 92 ? 7.734 -7.837 5.542 1.00 90.06 92 GLU A CA 1
ATOM 711 C C . GLU A 1 92 ? 7.189 -6.406 5.637 1.00 90.06 92 GLU A C 1
ATOM 713 O O . GLU A 1 92 ? 7.738 -5.531 6.327 1.00 90.06 92 GLU A O 1
ATOM 718 N N . LEU A 1 93 ? 6.141 -6.109 4.876 1.00 91.69 93 LEU A N 1
ATOM 719 C CA . LEU A 1 93 ? 5.592 -4.763 4.835 1.00 91.69 93 LEU A CA 1
ATOM 720 C C . LEU A 1 93 ? 4.830 -4.454 6.118 1.00 91.69 93 LEU A C 1
ATOM 722 O O . LEU A 1 93 ? 4.091 -5.278 6.646 1.00 91.69 93 LEU A O 1
ATOM 726 N N . LEU A 1 94 ? 4.980 -3.232 6.619 1.00 93.81 94 LEU A N 1
ATOM 727 C CA . LEU A 1 94 ? 4.223 -2.777 7.780 1.00 93.81 94 LEU A CA 1
ATOM 728 C C . LEU A 1 94 ? 2.970 -2.057 7.311 1.00 93.81 94 LEU A C 1
ATOM 730 O O . LEU A 1 94 ? 3.076 -1.040 6.619 1.00 93.81 94 LEU A O 1
ATOM 734 N N . LEU A 1 95 ? 1.818 -2.562 7.742 1.00 95.12 95 LEU A N 1
ATOM 735 C CA . LEU A 1 95 ? 0.519 -1.929 7.590 1.00 95.12 95 LEU A CA 1
ATOM 736 C C . LEU A 1 95 ? 0.230 -1.043 8.803 1.00 95.12 95 LEU A C 1
ATOM 738 O O . LEU A 1 95 ? 0.357 -1.454 9.962 1.00 95.12 95 LEU A O 1
ATOM 742 N N . TRP A 1 96 ? -0.191 0.179 8.517 1.00 95.62 96 TRP A N 1
ATOM 743 C CA . TRP A 1 96 ? -0.549 1.203 9.483 1.00 95.62 96 TRP A CA 1
ATOM 744 C C . TRP A 1 96 ? -1.977 1.665 9.226 1.00 95.62 96 TRP A C 1
ATOM 746 O O . TRP A 1 96 ? -2.417 1.736 8.079 1.00 95.62 96 TRP A O 1
ATOM 756 N N . THR A 1 97 ? -2.662 2.032 10.298 1.00 94.88 97 THR A N 1
ATOM 757 C CA . THR A 1 97 ? -4.012 2.599 10.290 1.00 94.88 97 THR A CA 1
ATOM 758 C C . THR A 1 97 ? -3.966 4.026 10.829 1.00 94.88 97 THR A C 1
ATOM 760 O O . THR A 1 97 ? -3.113 4.354 11.666 1.00 94.88 97 THR A O 1
ATOM 763 N N . ALA A 1 98 ? -4.818 4.900 10.307 1.00 93.00 98 ALA A N 1
ATOM 764 C CA . ALA A 1 98 ? -4.914 6.273 10.776 1.00 93.00 98 ALA A CA 1
ATOM 765 C C . ALA A 1 98 ? -5.564 6.332 12.167 1.00 93.00 98 ALA A C 1
ATOM 767 O O . ALA A 1 98 ? -6.627 5.765 12.395 1.00 93.00 98 ALA A O 1
ATOM 768 N N . GLU A 1 99 ? -4.957 7.082 13.085 1.00 91.00 99 GLU A N 1
ATOM 769 C CA . GLU A 1 99 ? -5.601 7.436 14.351 1.00 91.00 99 GLU A CA 1
ATOM 770 C C . GLU A 1 99 ? -6.404 8.719 14.142 1.00 91.00 99 GLU A C 1
ATOM 772 O O . GLU A 1 99 ? -5.823 9.780 13.884 1.00 91.00 99 GLU A O 1
ATOM 777 N N . THR A 1 100 ? -7.730 8.630 14.233 1.00 86.94 100 THR A N 1
ATOM 778 C CA . THR A 1 100 ? -8.644 9.771 14.091 1.00 86.94 100 THR A CA 1
ATOM 779 C C . THR A 1 100 ? -9.266 10.153 15.430 1.00 86.94 100 THR A C 1
ATOM 781 O O . THR A 1 100 ? -9.614 9.276 16.222 1.00 86.94 100 THR A O 1
ATOM 784 N N . ASP A 1 101 ? -9.431 11.449 15.697 1.00 85.81 101 ASP A N 1
ATOM 785 C CA . ASP A 1 101 ? -10.242 11.908 16.834 1.00 85.81 101 ASP A CA 1
ATOM 786 C C . ASP A 1 101 ? -11.753 11.855 16.555 1.00 85.81 101 ASP A C 1
ATOM 788 O O . ASP A 1 101 ? -12.210 11.432 15.493 1.00 85.81 101 ASP A O 1
ATOM 792 N N . ALA A 1 102 ? -12.536 12.285 17.549 1.00 83.94 102 ALA A N 1
ATOM 793 C CA . ALA A 1 102 ? -13.993 12.353 17.489 1.00 83.94 102 ALA A CA 1
ATOM 794 C C . ALA A 1 102 ? -14.525 13.293 16.392 1.00 83.94 102 ALA A C 1
ATOM 796 O O . ALA A 1 102 ? -15.665 13.126 15.963 1.00 83.94 102 ALA A O 1
ATOM 797 N N . ASP A 1 103 ? -13.709 14.245 15.937 1.00 83.81 103 ASP A N 1
ATOM 798 C CA . ASP A 1 103 ? -14.049 15.190 14.873 1.00 83.81 103 ASP A CA 1
ATOM 799 C C . ASP A 1 103 ? -13.603 14.678 13.486 1.00 83.81 103 ASP A C 1
ATOM 801 O O . ASP A 1 103 ? -13.836 15.333 12.469 1.00 83.81 103 ASP A O 1
ATOM 805 N N . GLY A 1 104 ? -12.991 13.488 13.426 1.00 76.56 104 GLY A N 1
ATOM 806 C CA . GLY A 1 104 ? -12.535 12.844 12.196 1.00 76.56 104 GLY A CA 1
ATOM 807 C C . GLY A 1 104 ? -11.188 13.355 11.684 1.00 76.56 104 GLY A C 1
ATOM 808 O O . GLY A 1 104 ? -10.803 13.033 10.557 1.00 76.56 104 GLY A O 1
ATOM 809 N N . PHE A 1 105 ? -10.442 14.133 12.474 1.00 81.75 105 PHE A N 1
ATOM 810 C CA . PHE A 1 105 ? -9.104 14.573 12.089 1.00 81.75 105 PHE A CA 1
ATOM 811 C C . PHE A 1 105 ? -8.070 13.492 12.393 1.00 81.75 105 PHE A C 1
ATOM 813 O O . PHE A 1 105 ? -8.021 12.932 13.489 1.00 81.75 105 PHE A O 1
ATOM 820 N N . ARG A 1 106 ? -7.194 13.216 11.417 1.00 84.44 106 ARG A N 1
ATOM 821 C CA . ARG A 1 106 ? -6.069 12.293 11.605 1.00 84.44 106 ARG A CA 1
ATOM 822 C C . ARG A 1 106 ? -4.997 12.935 12.485 1.00 84.44 106 ARG A C 1
ATOM 824 O O . ARG A 1 106 ? -4.301 13.850 12.043 1.00 84.44 106 ARG A O 1
ATOM 831 N N . ASN A 1 107 ? -4.805 12.370 13.669 1.00 87.38 107 ASN A N 1
ATOM 832 C CA . ASN A 1 107 ? -3.812 12.790 14.656 1.00 87.38 107 ASN A CA 1
ATOM 833 C C . ASN A 1 107 ? -2.532 11.953 14.629 1.00 87.38 107 ASN A C 1
ATOM 835 O O . ASN A 1 107 ? -1.499 12.395 15.133 1.00 87.38 107 ASN A O 1
ATOM 839 N N . GLY A 1 108 ? -2.569 10.771 14.014 1.00 91.19 108 GLY A N 1
ATOM 840 C CA . GLY A 1 108 ? -1.431 9.864 14.030 1.00 91.19 108 GLY A CA 1
ATOM 841 C C . GLY A 1 108 ? -1.562 8.678 13.089 1.00 91.19 108 GLY A C 1
ATOM 842 O O . GLY A 1 108 ? -2.481 8.590 12.270 1.00 91.19 108 GLY A O 1
ATOM 843 N N . TRP A 1 109 ? -0.585 7.787 13.211 1.00 93.31 109 TRP A N 1
ATOM 844 C CA . TRP A 1 109 ? -0.541 6.494 12.547 1.00 93.31 109 TRP A CA 1
ATOM 845 C C . TRP A 1 109 ? -0.177 5.449 13.589 1.00 93.31 109 TRP A C 1
ATOM 847 O O . TRP A 1 109 ? 0.883 5.545 14.214 1.00 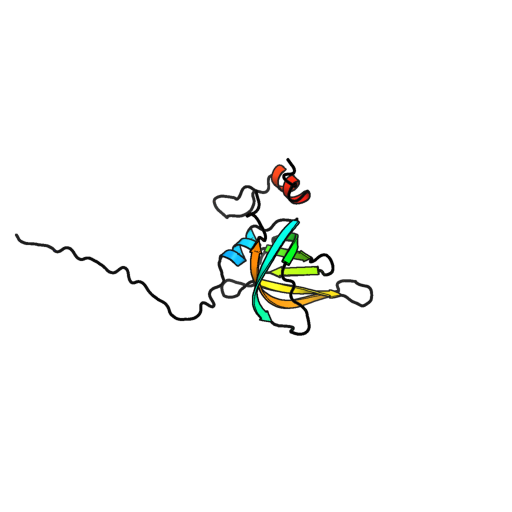93.31 109 TRP A O 1
ATOM 857 N N . GLN A 1 110 ? -1.002 4.418 13.704 1.00 93.75 110 GLN A N 1
ATOM 858 C CA . GLN A 1 110 ? -0.737 3.278 14.567 1.00 93.75 110 GLN A CA 1
ATOM 859 C C . GLN A 1 110 ? -0.348 2.070 13.714 1.00 93.75 110 GLN A C 1
ATOM 861 O O . GLN A 1 110 ? -0.922 1.830 12.649 1.00 93.75 110 GLN A O 1
ATOM 866 N N . LYS A 1 111 ? 0.648 1.298 14.165 1.00 94.44 111 LYS A N 1
ATOM 867 C CA . LYS A 1 111 ? 1.007 0.037 13.506 1.00 94.44 111 LYS A CA 1
ATOM 868 C C . LYS A 1 111 ? -0.111 -0.979 13.740 1.00 94.44 111 LYS A C 1
ATOM 870 O O . LYS A 1 111 ? -0.452 -1.248 14.889 1.00 94.44 111 LYS A O 1
ATOM 875 N N . LEU A 1 112 ? -0.623 -1.552 12.658 1.00 94.38 112 LEU A N 1
ATOM 876 C CA . LEU A 1 112 ? -1.703 -2.531 12.686 1.00 94.38 112 LEU A CA 1
ATOM 877 C C . LEU A 1 112 ? -1.160 -3.957 12.567 1.00 94.38 112 LEU A C 1
ATOM 879 O O . LEU A 1 112 ? -1.457 -4.814 13.401 1.00 94.38 112 LEU A O 1
ATOM 883 N N . ALA A 1 113 ? -0.333 -4.198 11.550 1.00 94.44 113 ALA A N 1
ATOM 884 C CA . ALA A 1 113 ? 0.167 -5.528 11.236 1.00 94.44 113 ALA A CA 1
ATOM 885 C C . ALA A 1 113 ? 1.442 -5.493 10.389 1.00 94.44 113 ALA A C 1
ATOM 887 O O . ALA A 1 113 ? 1.820 -4.469 9.820 1.00 94.44 113 ALA A O 1
ATOM 888 N N . GLU A 1 114 ? 2.086 -6.646 10.304 1.00 94.00 114 GLU A N 1
ATOM 889 C CA . GLU A 1 114 ? 3.071 -6.984 9.288 1.00 94.00 114 GLU A CA 1
ATOM 890 C C . GLU A 1 114 ? 2.409 -7.914 8.260 1.00 94.00 114 GLU A C 1
ATOM 892 O O . GLU A 1 114 ? 1.743 -8.879 8.646 1.00 94.00 114 GLU A O 1
ATOM 897 N N . VAL A 1 115 ? 2.536 -7.595 6.972 1.00 93.12 115 VAL A N 1
ATOM 898 C CA . VAL A 1 115 ? 1.753 -8.186 5.879 1.00 93.12 115 VAL A CA 1
ATOM 899 C C . VAL A 1 115 ? 2.589 -8.409 4.618 1.00 93.12 115 VAL A C 1
ATOM 901 O O . VAL A 1 115 ? 3.557 -7.687 4.369 1.00 93.12 115 VAL A O 1
ATOM 904 N N . THR A 1 116 ? 2.172 -9.372 3.800 1.00 91.62 116 THR A N 1
ATOM 905 C CA . THR A 1 116 ? 2.560 -9.494 2.387 1.00 91.62 116 THR A CA 1
ATOM 906 C C . THR A 1 116 ? 1.443 -8.944 1.501 1.00 91.62 116 THR A C 1
ATOM 908 O O . THR A 1 116 ? 0.275 -8.936 1.903 1.00 91.62 116 THR A O 1
ATOM 911 N N . THR A 1 117 ? 1.794 -8.437 0.319 1.00 90.62 117 THR A N 1
ATOM 912 C CA . THR A 1 117 ? 0.836 -7.780 -0.576 1.00 90.62 117 THR A CA 1
ATOM 913 C C . THR A 1 117 ? 1.111 -8.016 -2.052 1.00 90.62 117 THR A C 1
ATOM 915 O O . THR A 1 117 ? 2.261 -7.915 -2.485 1.00 90.62 117 THR A O 1
ATOM 918 N N . SER A 1 118 ? 0.053 -8.108 -2.846 1.00 89.31 118 SER A N 1
ATOM 919 C CA . SER A 1 118 ? 0.096 -8.241 -4.303 1.00 89.31 118 SER A CA 1
ATOM 920 C C . SER A 1 118 ? -0.829 -7.223 -4.982 1.00 89.31 118 SER A C 1
ATOM 922 O O . SER A 1 118 ? -1.621 -6.553 -4.322 1.00 89.31 118 SER A O 1
ATOM 924 N N . PHE A 1 119 ? -0.724 -7.062 -6.302 1.00 86.69 119 PHE A N 1
ATOM 925 C CA . PHE A 1 119 ? -1.717 -6.312 -7.085 1.00 86.69 119 PHE A CA 1
ATOM 926 C C . PHE A 1 119 ? -2.952 -7.192 -7.334 1.00 86.69 119 PHE A C 1
ATOM 928 O O . PHE A 1 119 ? -2.772 -8.371 -7.639 1.00 86.69 119 PHE A O 1
ATOM 935 N N . SER A 1 120 ? -4.173 -6.645 -7.216 1.00 77.25 120 SER A N 1
ATOM 936 C CA . SER A 1 120 ? -5.413 -7.441 -7.335 1.00 77.25 120 SER A CA 1
ATOM 937 C C . SER A 1 120 ? -5.661 -7.984 -8.748 1.00 77.25 120 SER A C 1
ATOM 939 O O . SER A 1 120 ? -6.045 -9.140 -8.865 1.00 77.25 120 SER A O 1
ATOM 941 N N . ASP A 1 121 ? -5.368 -7.216 -9.807 1.00 59.75 121 ASP A N 1
ATOM 942 C CA . ASP A 1 121 ? -5.519 -7.640 -11.206 1.00 59.75 121 ASP A CA 1
ATOM 943 C C . ASP A 1 121 ? -4.600 -6.850 -12.155 1.00 59.75 121 ASP A C 1
ATOM 945 O O . ASP A 1 121 ? -4.532 -5.629 -12.080 1.00 59.75 121 ASP A O 1
ATOM 949 N N . GLN A 1 122 ? -3.905 -7.580 -13.047 1.00 55.19 122 GLN A N 1
ATOM 950 C CA . GLN A 1 122 ? -2.868 -7.144 -14.005 1.00 55.19 122 GLN A CA 1
ATOM 951 C C . GLN A 1 122 ? -1.846 -6.127 -13.468 1.00 55.19 122 GLN A C 1
ATOM 953 O O . GLN A 1 122 ? -2.157 -4.973 -13.200 1.00 55.19 122 GLN A O 1
ATOM 958 N N . GLN A 1 123 ? -0.569 -6.543 -13.420 1.00 55.66 123 GLN A N 1
ATOM 959 C CA . GLN A 1 123 ? 0.545 -5.627 -13.153 1.00 55.66 123 GLN A CA 1
ATOM 960 C C . GLN A 1 123 ? 0.349 -4.325 -13.937 1.00 55.66 123 GLN A C 1
ATOM 962 O O . GLN A 1 123 ? 0.054 -4.385 -15.135 1.00 55.66 123 GLN A O 1
ATOM 967 N N . PRO A 1 124 ? 0.500 -3.173 -13.283 1.00 55.50 124 PRO A N 1
ATOM 968 C CA . PRO A 1 124 ? 0.096 -1.924 -13.887 1.00 55.50 124 PRO A CA 1
ATOM 969 C C . PRO A 1 124 ? 0.766 -1.674 -15.252 1.00 55.50 124 PRO A C 1
ATOM 971 O O . PRO A 1 124 ? 1.966 -1.898 -15.425 1.00 55.50 124 PRO A O 1
ATOM 974 N N . GLN A 1 125 ? -0.016 -1.184 -16.220 1.00 56.31 125 GLN A N 1
ATOM 975 C CA . GLN A 1 125 ? 0.389 -0.975 -17.619 1.00 56.31 125 GLN A CA 1
ATOM 976 C C . GLN A 1 125 ? 1.220 0.306 -17.835 1.00 56.31 125 GLN A C 1
ATOM 978 O O . GLN A 1 125 ? 0.938 1.106 -18.733 1.00 56.31 125 GLN A O 1
ATOM 983 N N . TYR A 1 126 ? 2.232 0.547 -17.008 1.00 67.31 126 TYR A N 1
ATOM 984 C CA . TYR A 1 126 ? 3.162 1.656 -17.216 1.00 67.31 126 TYR A CA 1
ATOM 985 C C . TYR A 1 126 ? 4.584 1.167 -17.437 1.00 67.31 126 TYR A C 1
ATOM 987 O O . TYR A 1 126 ? 5.039 0.187 -16.848 1.00 67.31 126 TYR A O 1
ATOM 995 N N . ASP A 1 127 ? 5.284 1.874 -18.322 1.00 65.56 127 ASP A N 1
ATOM 996 C CA . ASP A 1 127 ? 6.645 1.533 -18.696 1.00 65.56 127 ASP A CA 1
ATOM 997 C C . ASP A 1 127 ? 7.546 1.567 -17.459 1.00 65.56 127 ASP A C 1
ATOM 999 O O . ASP A 1 127 ? 7.602 2.560 -16.733 1.00 65.56 127 ASP A O 1
ATOM 1003 N N . LEU A 1 128 ? 8.277 0.480 -17.223 1.00 68.75 128 LEU A N 1
ATOM 1004 C CA . LEU A 1 128 ? 9.250 0.393 -16.142 1.00 68.75 128 LEU A CA 1
ATOM 1005 C C . LEU A 1 128 ? 10.647 0.715 -16.669 1.00 68.75 128 LEU A C 1
ATOM 1007 O O . LEU A 1 128 ? 11.032 0.315 -17.770 1.00 68.75 128 LEU A O 1
ATOM 1011 N N . CYS A 1 129 ? 11.450 1.393 -15.854 1.00 60.72 129 CYS A N 1
ATOM 1012 C CA . CYS A 1 129 ? 12.867 1.558 -16.136 1.00 60.72 129 CYS A CA 1
ATOM 1013 C C . CYS A 1 129 ? 13.552 0.178 -16.138 1.00 60.72 129 CYS A C 1
ATOM 1015 O O . CYS A 1 129 ? 13.534 -0.500 -15.107 1.00 60.72 129 CYS A O 1
ATOM 1017 N N . PRO A 1 130 ? 14.236 -0.230 -17.223 1.00 64.75 130 PRO A N 1
ATOM 1018 C CA . PRO A 1 130 ? 14.871 -1.548 -17.303 1.00 64.75 130 PRO A CA 1
ATOM 1019 C C . PRO A 1 130 ? 16.062 -1.714 -16.343 1.00 64.75 130 PRO A C 1
ATOM 1021 O O . PRO A 1 130 ? 16.554 -2.824 -16.168 1.00 64.75 130 PRO A O 1
ATOM 1024 N N . TYR A 1 131 ? 16.538 -0.624 -15.729 1.00 61.69 131 TYR A N 1
ATOM 1025 C CA . TYR A 1 131 ? 17.681 -0.634 -14.814 1.00 61.69 131 TYR A CA 1
ATOM 1026 C C . TYR A 1 131 ? 17.283 -0.681 -13.337 1.00 61.69 131 TYR A C 1
ATOM 1028 O O . TYR A 1 131 ? 17.926 -1.386 -12.566 1.00 61.69 131 TYR A O 1
ATOM 1036 N N . CYS A 1 132 ? 16.259 0.077 -12.929 1.00 61.75 132 CYS A N 1
ATOM 1037 C CA . CYS A 1 132 ? 15.854 0.174 -11.520 1.00 61.75 132 CYS A CA 1
ATOM 1038 C C . CYS A 1 132 ? 14.459 -0.388 -11.224 1.00 61.75 132 CYS A C 1
ATOM 1040 O O . CYS A 1 132 ? 14.117 -0.543 -10.057 1.00 61.75 132 CYS A O 1
ATOM 1042 N N . GLY A 1 133 ? 13.656 -0.711 -12.244 1.00 64.06 133 GLY A N 1
ATOM 1043 C CA . GLY A 1 133 ? 12.314 -1.272 -12.074 1.00 64.06 133 GLY A CA 1
ATOM 1044 C C . GLY A 1 133 ? 11.253 -0.284 -11.578 1.00 64.06 133 GLY A C 1
ATOM 1045 O O . GLY A 1 133 ? 10.123 -0.707 -11.344 1.00 64.06 133 GLY A O 1
ATOM 1046 N N . ASP A 1 134 ? 11.596 1.001 -11.429 1.00 67.25 134 ASP A N 1
ATOM 1047 C CA . ASP A 1 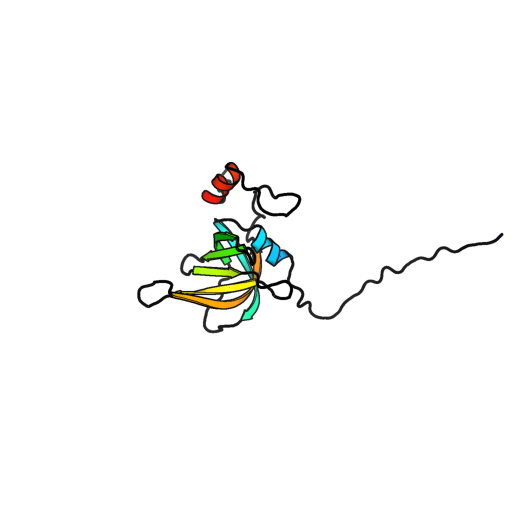134 ? 10.638 2.065 -11.119 1.00 67.25 134 ASP A CA 1
ATOM 1048 C C . ASP A 1 134 ? 9.788 2.429 -12.350 1.00 67.25 134 ASP A C 1
ATOM 1050 O O . ASP A 1 134 ? 10.301 2.383 -13.475 1.00 67.25 134 ASP A O 1
ATOM 1054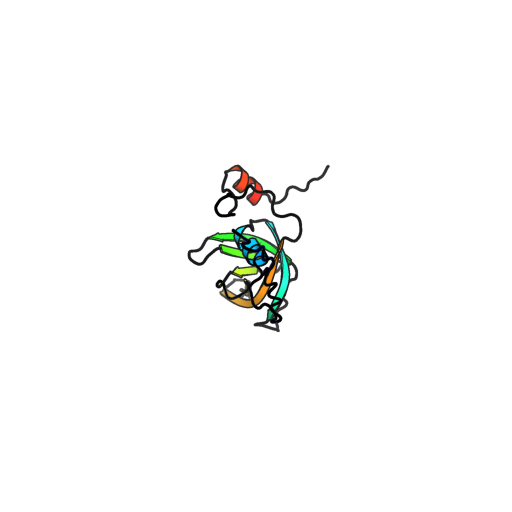 N N . PRO A 1 135 ? 8.539 2.885 -12.152 1.00 69.94 135 PRO A N 1
ATOM 1055 C CA . PRO A 1 135 ? 7.738 3.475 -13.220 1.00 69.94 135 PRO A CA 1
ATOM 1056 C C . PRO A 1 135 ? 8.428 4.686 -13.868 1.00 69.94 135 PRO A C 1
ATOM 1058 O O . PRO A 1 135 ? 8.939 5.582 -13.181 1.00 69.94 135 PRO A O 1
ATOM 1061 N N . LEU A 1 136 ? 8.449 4.731 -15.203 1.00 70.12 136 LEU A N 1
ATOM 1062 C CA 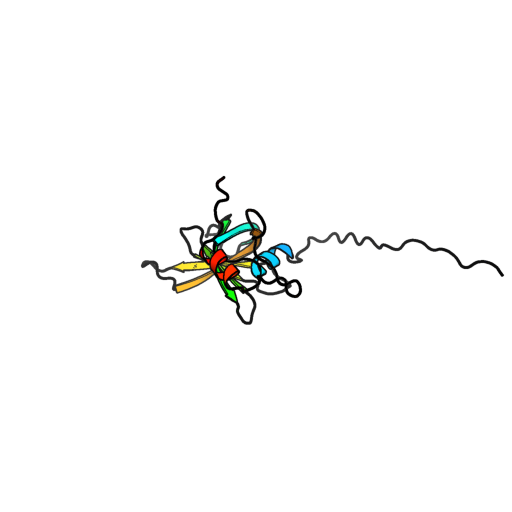. LEU A 1 136 ? 8.978 5.855 -15.970 1.00 70.12 136 LEU A CA 1
ATOM 1063 C C . LEU A 1 136 ? 8.078 7.078 -15.784 1.00 70.12 136 LEU A C 1
ATOM 1065 O O . LEU A 1 136 ? 6.938 7.101 -16.229 1.00 70.12 136 LEU A O 1
ATOM 1069 N N . ARG A 1 137 ? 8.612 8.152 -15.198 1.00 67.06 137 ARG A N 1
ATOM 1070 C CA . ARG A 1 137 ? 7.879 9.413 -14.983 1.00 67.06 137 ARG A CA 1
ATOM 1071 C C . ARG A 1 137 ? 7.794 10.274 -16.246 1.00 67.06 137 ARG A C 1
ATOM 1073 O O . ARG A 1 137 ? 8.359 11.365 -16.305 1.00 67.06 137 ARG A O 1
ATOM 1080 N N . THR A 1 138 ? 7.139 9.775 -17.288 1.00 66.62 138 THR A N 1
ATOM 1081 C CA . THR A 1 138 ? 6.799 10.585 -18.468 1.00 66.62 138 THR A CA 1
ATOM 1082 C C . THR A 1 138 ? 5.544 11.426 -18.202 1.00 66.62 138 THR A C 1
ATOM 1084 O O . THR A 1 138 ? 4.738 11.104 -17.332 1.00 66.62 138 THR A O 1
ATOM 1087 N N . LEU A 1 139 ? 5.328 12.497 -18.977 1.00 65.81 139 LEU A N 1
ATOM 1088 C CA . LEU A 1 139 ? 4.067 13.258 -18.922 1.00 65.81 139 LEU A CA 1
ATOM 1089 C C . LEU A 1 139 ? 2.844 12.376 -19.217 1.00 65.81 139 LEU A C 1
ATOM 1091 O O . LEU A 1 139 ? 1.750 12.647 -18.735 1.00 65.81 139 LEU A O 1
ATOM 1095 N N . GLU A 1 140 ? 3.014 11.336 -20.030 1.00 65.00 140 GLU A N 1
ATOM 1096 C CA . GLU A 1 140 ? 1.958 10.371 -20.321 1.00 65.00 140 GLU A CA 1
ATOM 1097 C C . GLU A 1 140 ? 1.685 9.455 -19.122 1.00 65.00 140 GLU A C 1
ATOM 1099 O O . GLU A 1 140 ? 0.522 9.236 -18.789 1.00 65.00 140 GLU A O 1
ATOM 1104 N N . HIS A 1 141 ? 2.735 9.006 -18.424 1.00 64.69 141 HIS A N 1
ATOM 1105 C CA . HIS A 1 141 ? 2.629 8.258 -17.168 1.00 64.69 141 HIS A CA 1
ATOM 1106 C C . HIS A 1 141 ? 1.871 9.045 -16.106 1.00 64.69 141 HIS A C 1
ATOM 1108 O O . HIS A 1 141 ? 0.908 8.542 -15.542 1.00 64.69 141 HIS A O 1
ATOM 1114 N N . GLU A 1 142 ? 2.238 10.308 -15.879 1.00 66.69 142 GLU A N 1
ATOM 1115 C CA . GLU A 1 142 ? 1.549 11.151 -14.895 1.00 66.69 142 GLU A CA 1
ATOM 1116 C C . GLU A 1 142 ? 0.070 11.357 -15.247 1.00 66.69 142 GLU A C 1
ATOM 1118 O O . GLU A 1 142 ? -0.778 11.386 -14.356 1.00 66.69 142 GLU A O 1
ATOM 1123 N N . ARG A 1 143 ? -0.262 11.456 -16.542 1.00 67.38 143 ARG A N 1
ATOM 1124 C CA . ARG A 1 143 ? -1.655 11.557 -17.005 1.00 67.38 143 ARG A CA 1
ATOM 1125 C C . ARG A 1 143 ? -2.423 10.257 -16.790 1.00 67.38 143 ARG A C 1
ATOM 1127 O O . ARG A 1 143 ? -3.546 10.321 -16.306 1.00 67.38 143 ARG A O 1
ATOM 1134 N N . LYS A 1 144 ? -1.833 9.103 -17.109 1.00 65.06 144 LYS A N 1
ATOM 1135 C CA . LYS A 1 144 ? -2.449 7.781 -16.906 1.00 65.06 144 LYS A CA 1
ATOM 1136 C C . LYS A 1 144 ? -2.638 7.475 -15.417 1.00 65.06 144 LYS A C 1
ATOM 1138 O O . LYS A 1 144 ? -3.749 7.181 -14.994 1.00 65.06 144 LYS A O 1
ATOM 1143 N N . ALA A 1 145 ? -1.605 7.678 -14.601 1.00 60.84 145 ALA A N 1
ATOM 1144 C CA . ALA A 1 145 ? -1.666 7.490 -13.150 1.00 60.84 145 ALA A CA 1
ATOM 1145 C C . ALA A 1 145 ? -2.655 8.446 -12.453 1.00 60.84 145 ALA A C 1
ATOM 1147 O O . ALA A 1 145 ? -3.202 8.121 -11.403 1.00 60.84 145 ALA A O 1
ATOM 1148 N N . ALA A 1 146 ? -2.905 9.636 -13.010 1.00 63.19 146 ALA A N 1
ATOM 1149 C CA . ALA A 1 146 ? -3.894 10.566 -12.464 1.00 63.19 146 ALA A CA 1
ATOM 1150 C C . ALA A 1 146 ? -5.349 10.187 -12.784 1.00 63.19 146 ALA A C 1
ATOM 1152 O O . ALA A 1 146 ? -6.240 10.611 -12.052 1.00 63.19 146 ALA A O 1
ATOM 1153 N N . VAL A 1 147 ? -5.586 9.457 -13.877 1.00 62.69 147 VAL A N 1
ATOM 1154 C CA . VAL A 1 147 ? -6.928 9.052 -14.331 1.00 62.69 147 VAL A CA 1
ATOM 1155 C C . VAL A 1 147 ? -7.288 7.644 -13.830 1.00 62.69 147 VAL A C 1
ATOM 1157 O O . VAL A 1 147 ? -8.470 7.348 -13.685 1.00 62.69 147 VAL A O 1
ATOM 1160 N N . GLY A 1 148 ? -6.291 6.821 -13.484 1.00 54.50 148 GLY A N 1
ATOM 1161 C CA . GLY A 1 148 ? -6.472 5.417 -13.108 1.00 54.50 148 GLY A CA 1
ATOM 1162 C C . GLY A 1 148 ? -6.609 4.511 -14.335 1.00 54.50 148 GLY A C 1
ATOM 1163 O O . GLY A 1 148 ? -6.422 4.963 -15.467 1.00 54.50 148 GLY A O 1
ATOM 1164 N N . GLN A 1 149 ? -6.915 3.226 -14.123 1.00 52.03 149 GLN A N 1
ATOM 1165 C CA . GLN A 1 149 ? -7.301 2.329 -15.217 1.00 52.03 149 GLN A CA 1
ATOM 1166 C C . GLN A 1 149 ? -8.487 2.947 -15.970 1.00 52.03 149 GLN A C 1
ATOM 1168 O O . GLN A 1 149 ? -9.539 3.205 -15.384 1.00 52.03 149 GLN A O 1
ATOM 1173 N N . CYS A 1 150 ? -8.329 3.180 -17.275 1.00 38.06 150 CYS A N 1
ATOM 1174 C CA . CYS A 1 150 ? -9.498 3.250 -18.140 1.00 38.06 150 CYS A CA 1
ATOM 1175 C C . CYS A 1 150 ? -10.128 1.857 -18.122 1.00 38.06 150 CYS A C 1
ATOM 1177 O O . CYS A 1 150 ? -9.405 0.875 -18.293 1.00 38.06 150 CYS A O 1
ATOM 1179 N N . SER A 1 151 ? -11.443 1.763 -17.908 1.00 43.56 151 SER A N 1
ATOM 1180 C CA . SER A 1 151 ? -12.140 0.530 -18.247 1.00 43.56 151 SER A CA 1
ATOM 1181 C C . SER A 1 151 ? -11.921 0.289 -19.738 1.00 43.56 151 SER A C 1
ATOM 1183 O O . SER A 1 151 ? -12.198 1.164 -20.563 1.00 43.56 151 SER A O 1
ATOM 1185 N N . ASP A 1 152 ? -11.367 -0.873 -20.077 1.00 41.56 152 ASP A N 1
ATOM 1186 C CA . ASP A 1 152 ? -11.453 -1.405 -21.433 1.00 41.56 152 ASP A CA 1
ATOM 1187 C C . ASP A 1 152 ? -12.925 -1.794 -21.664 1.00 41.56 152 ASP A C 1
ATOM 1189 O O . ASP A 1 152 ? -13.295 -2.963 -21.588 1.00 41.56 152 ASP A O 1
ATOM 1193 N N . ASP A 1 153 ? -13.789 -0.797 -21.853 1.00 36.03 153 ASP A N 1
ATOM 1194 C CA . ASP A 1 153 ? -15.144 -0.995 -22.360 1.00 36.03 153 ASP A CA 1
ATOM 1195 C C . ASP A 1 153 ? -15.110 -0.871 -23.896 1.00 36.03 153 ASP A C 1
ATOM 1197 O O . ASP A 1 153 ? -14.996 0.238 -24.419 1.00 36.03 153 ASP A O 1
ATOM 1201 N N . ASP A 1 154 ? -15.175 -2.043 -24.551 1.00 37.28 154 ASP A N 1
ATOM 1202 C CA . ASP A 1 154 ? -15.510 -2.383 -25.961 1.00 37.28 154 ASP A CA 1
ATOM 1203 C C . ASP A 1 154 ? -15.049 -1.457 -27.116 1.00 37.28 154 ASP A C 1
ATOM 1205 O O . ASP A 1 154 ? -15.666 -0.393 -27.373 1.00 37.28 154 ASP A O 1
#

Organism: Haloarcula argentinensis (NCBI:txid43776)

pLDDT: mean 74.16, std 18.93, range [35.34, 95.62]